Protein AF-A0A7C6MZ93-F1 (afdb_monomer_lite)

Secondary structure (DSSP, 8-state):
---HHHHHHHHHHHHHHHHHHHHHHHHHHHIIIIIHHHHHSS-GGG--HHHHHHHHHHHHHHHHHHHHHHHHHHHHHH---GGG--PPPPHHHHHHHHHHHHHHHHHHHHHTTS-HHHHHHHHHHHHHHHHHHHHHHHHHHHHHHHHHHHHHHHHHHH--TTS-HHHHHHIIIIIHHHTTS--

pLDDT: mean 86.77, std 12.45, range [27.06, 97.19]

Sequence (183 aa):
MVNNKGTATKGFAFITLSLLAFLGLGLEALLGFLIEPLIYNKSINEFSASEIIIHWILTCILWFITSVILIHVAKKKLGFDLLSQKEPVSRGRLFLSIGLLVISVVISIIDWNGLKVVKELQNNGWLKFIFQYIYYIFEVGLFVLLIVFAQEAGEIWFKKRNIPWGGILLSLTWGLAHNQCIS

Structure (mmCIF, N/CA/C/O backbone):
data_AF-A0A7C6MZ93-F1
#
_entry.id   AF-A0A7C6MZ93-F1
#
loop_
_atom_site.group_PDB
_atom_site.id
_atom_site.type_symbol
_atom_site.label_atom_id
_atom_site.label_alt_id
_atom_site.label_comp_id
_atom_site.label_asym_id
_atom_site.label_entity_id
_atom_site.label_seq_id
_atom_site.pdbx_PDB_ins_code
_atom_site.Cartn_x
_atom_site.Cartn_y
_atom_site.Cartn_z
_atom_site.occupancy
_atom_site.B_iso_or_equiv
_atom_site.auth_seq_id
_atom_site.auth_comp_id
_atom_site.auth_asym_id
_atom_site.auth_atom_id
_atom_site.pdbx_PDB_model_num
ATOM 1 N N . MET A 1 1 ? -19.091 1.560 34.688 1.00 40.34 1 MET A N 1
ATOM 2 C CA . MET A 1 1 ? -19.288 2.368 33.464 1.00 40.34 1 MET A CA 1
ATOM 3 C C . MET A 1 1 ? -18.021 2.257 32.629 1.00 40.34 1 MET A C 1
ATOM 5 O O . MET A 1 1 ? -16.973 2.687 33.089 1.00 40.34 1 MET A O 1
ATOM 9 N N . VAL A 1 2 ? -18.072 1.590 31.473 1.00 49.56 2 VAL A N 1
ATOM 10 C CA . VAL A 1 2 ? -16.907 1.488 30.574 1.00 49.56 2 VAL A CA 1
ATOM 11 C C . VAL A 1 2 ? -16.583 2.894 30.063 1.00 49.56 2 VAL A C 1
ATOM 13 O O . VAL A 1 2 ? -17.479 3.586 29.583 1.00 49.56 2 VAL A O 1
ATOM 16 N N . ASN A 1 3 ? -15.333 3.340 30.208 1.00 55.59 3 ASN A N 1
ATOM 17 C CA . ASN A 1 3 ? -14.880 4.665 29.780 1.00 55.59 3 ASN A CA 1
ATOM 18 C C . ASN A 1 3 ? -14.874 4.764 28.239 1.00 55.59 3 ASN A C 1
ATOM 20 O O . ASN A 1 3 ? -13.840 4.598 27.595 1.00 55.59 3 ASN A O 1
ATOM 24 N N . ASN A 1 4 ? -16.048 5.020 27.654 1.00 60.25 4 ASN A N 1
ATOM 25 C CA . ASN A 1 4 ? -16.269 5.090 26.205 1.00 60.25 4 ASN A CA 1
ATOM 26 C C . ASN A 1 4 ? -15.485 6.223 25.518 1.00 60.25 4 ASN A C 1
ATOM 28 O O . ASN A 1 4 ? -15.247 6.151 24.315 1.00 60.25 4 ASN A O 1
ATOM 32 N N . LYS A 1 5 ? -15.064 7.263 26.255 1.00 62.28 5 LYS A N 1
ATOM 33 C CA . LYS A 1 5 ? -14.265 8.360 25.684 1.00 62.28 5 LYS A CA 1
ATOM 34 C C . LYS A 1 5 ? -12.835 7.912 25.379 1.00 62.28 5 LYS A C 1
ATOM 36 O O . LYS A 1 5 ? -12.337 8.183 24.294 1.00 62.28 5 LYS A O 1
ATOM 41 N N . GLY A 1 6 ? -12.196 7.174 26.291 1.00 71.69 6 GLY A N 1
ATOM 42 C CA . GLY A 1 6 ? -10.828 6.678 26.090 1.00 71.69 6 GLY A CA 1
ATOM 43 C C . GLY A 1 6 ? -10.711 5.651 24.957 1.00 71.69 6 GLY A C 1
ATOM 44 O O . GLY A 1 6 ? -9.737 5.663 24.206 1.00 71.69 6 GLY A O 1
ATOM 45 N N . THR A 1 7 ? -11.721 4.791 24.789 1.00 73.38 7 THR A N 1
ATOM 46 C CA . THR A 1 7 ? -11.750 3.786 23.714 1.00 73.38 7 THR A CA 1
ATOM 47 C C . THR A 1 7 ? -11.976 4.418 22.344 1.00 73.38 7 THR A C 1
ATOM 49 O O . THR A 1 7 ? -11.267 4.075 21.401 1.00 73.38 7 THR A O 1
ATOM 52 N N . ALA A 1 8 ? -12.891 5.385 22.231 1.00 79.06 8 ALA A N 1
ATOM 53 C CA . ALA A 1 8 ? -13.128 6.099 20.977 1.00 79.06 8 ALA A CA 1
ATOM 54 C C . ALA A 1 8 ? -11.864 6.824 20.488 1.00 79.06 8 ALA A C 1
ATOM 56 O O . ALA A 1 8 ? -11.480 6.660 19.330 1.00 79.06 8 ALA A O 1
ATOM 57 N N . THR A 1 9 ? -11.165 7.536 21.3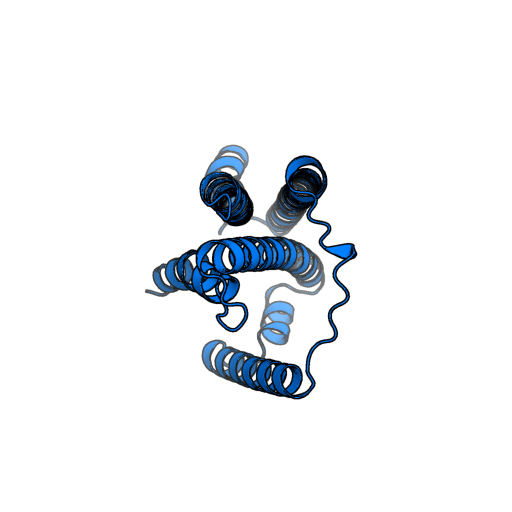81 1.00 86.50 9 THR A N 1
ATOM 58 C CA . THR A 1 9 ? -9.902 8.224 21.064 1.00 86.50 9 THR A CA 1
ATOM 59 C C . THR A 1 9 ? -8.817 7.255 20.594 1.00 86.50 9 THR A C 1
ATOM 61 O O . THR A 1 9 ? -8.084 7.563 19.655 1.00 86.50 9 THR A O 1
ATOM 64 N N . LYS A 1 10 ? -8.728 6.058 21.190 1.00 89.19 10 LYS A N 1
ATOM 65 C CA . LYS A 1 10 ? -7.770 5.032 20.753 1.00 89.19 10 LYS A CA 1
ATOM 66 C C . LYS A 1 10 ? -8.095 4.504 19.351 1.00 89.19 10 LYS A C 1
ATOM 68 O O . LYS A 1 10 ? -7.185 4.377 18.539 1.00 89.19 10 LYS A O 1
ATOM 73 N N . GLY A 1 11 ? -9.371 4.258 19.046 1.00 90.94 11 GLY A N 1
ATOM 74 C CA . GLY A 1 11 ? -9.802 3.872 17.696 1.00 90.94 11 GLY A CA 1
ATOM 75 C C . GLY A 1 11 ? -9.477 4.947 16.651 1.00 90.94 11 GLY A C 1
ATOM 76 O O . GLY A 1 11 ? -8.934 4.632 15.594 1.00 90.94 11 GLY A O 1
ATOM 77 N N . PHE A 1 12 ? -9.683 6.229 16.984 1.00 93.94 12 PHE A N 1
ATOM 78 C CA . PHE A 1 12 ? -9.281 7.347 16.120 1.00 93.94 12 PHE A CA 1
ATOM 79 C C . PHE A 1 12 ? -7.766 7.427 15.894 1.00 93.94 12 PHE A C 1
ATOM 81 O O . PHE A 1 12 ? -7.317 7.781 14.804 1.00 93.94 12 PHE A O 1
ATOM 88 N N . ALA A 1 13 ? -6.954 7.074 16.888 1.00 94.69 13 ALA A N 1
ATOM 89 C CA . ALA A 1 13 ? -5.511 7.024 16.694 1.00 94.69 13 ALA A CA 1
ATOM 90 C C . ALA A 1 13 ? -5.112 5.925 15.693 1.00 94.69 13 ALA A C 1
ATOM 92 O O . ALA A 1 13 ? -4.281 6.167 14.821 1.00 94.69 13 ALA A O 1
ATOM 93 N N . PHE A 1 14 ? -5.738 4.747 15.764 1.00 95.56 14 PHE A N 1
ATOM 94 C CA . PHE A 1 14 ? -5.469 3.658 14.824 1.00 95.56 14 PHE A CA 1
ATOM 95 C C . PHE A 1 14 ? -5.945 3.954 13.403 1.00 95.56 14 PHE A C 1
ATOM 97 O O . PHE A 1 14 ? -5.176 3.749 12.466 1.00 95.56 14 PHE A O 1
ATOM 104 N N . ILE A 1 15 ? -7.152 4.501 13.214 1.00 95.94 15 ILE A N 1
ATOM 105 C CA . ILE A 1 15 ? -7.588 4.879 11.861 1.00 95.94 15 ILE A CA 1
ATOM 106 C C . ILE A 1 15 ? -6.664 5.950 11.272 1.00 95.94 15 ILE A C 1
ATOM 108 O O . ILE A 1 15 ? -6.337 5.892 10.094 1.00 95.94 15 ILE A O 1
ATOM 112 N N . THR A 1 16 ? -6.169 6.879 12.099 1.00 95.94 16 THR A N 1
ATOM 113 C CA . THR A 1 16 ? -5.212 7.900 11.659 1.00 95.94 16 THR A CA 1
ATOM 114 C C . THR A 1 16 ? -3.910 7.256 11.191 1.00 95.94 16 THR A C 1
ATOM 116 O O . THR A 1 16 ? -3.410 7.613 10.132 1.00 95.94 16 THR A O 1
ATOM 119 N N . LEU A 1 17 ? -3.377 6.270 11.921 1.00 96.44 17 LEU A N 1
ATOM 120 C CA . LEU A 1 17 ? -2.194 5.522 11.480 1.00 96.44 17 LEU A CA 1
ATOM 121 C C . LEU A 1 17 ? -2.442 4.746 10.181 1.00 96.44 17 LEU A C 1
ATOM 123 O O . LEU A 1 17 ? -1.556 4.699 9.333 1.00 96.44 17 LEU A O 1
ATOM 127 N N . SER A 1 18 ? -3.636 4.178 10.000 1.00 96.50 18 SER A N 1
ATOM 128 C CA . SER A 1 18 ? -4.018 3.504 8.753 1.00 96.50 18 SER A CA 1
ATOM 129 C C . SER A 1 18 ? -4.064 4.475 7.567 1.00 96.50 18 SER A C 1
ATOM 131 O O . SER A 1 18 ? -3.477 4.211 6.519 1.00 96.50 18 SER A O 1
ATOM 133 N N . LEU A 1 19 ? -4.682 5.645 7.749 1.00 96.25 19 LEU A N 1
ATOM 134 C CA . LEU A 1 19 ? -4.727 6.692 6.728 1.00 96.25 19 LEU A CA 1
ATOM 135 C C . LEU A 1 19 ? -3.341 7.287 6.450 1.00 96.25 19 LEU A C 1
ATOM 137 O O . LEU A 1 19 ? -3.047 7.616 5.308 1.00 96.25 19 LEU A O 1
ATOM 141 N N . LEU A 1 20 ? -2.463 7.377 7.451 1.00 96.62 20 LEU A N 1
ATOM 142 C CA . LEU A 1 20 ? -1.067 7.765 7.244 1.00 96.62 20 LEU A CA 1
ATOM 143 C C . LEU A 1 20 ? -0.279 6.704 6.465 1.00 96.62 20 LEU A C 1
ATOM 145 O O . LEU A 1 20 ? 0.570 7.074 5.663 1.00 96.62 20 LEU A O 1
ATOM 149 N N . ALA A 1 21 ? -0.564 5.409 6.646 1.00 96.25 21 ALA A N 1
ATOM 150 C CA . ALA A 1 21 ? 0.015 4.355 5.808 1.00 96.25 21 ALA A CA 1
ATOM 151 C C . ALA A 1 21 ? -0.436 4.500 4.345 1.00 96.25 21 ALA A C 1
ATOM 153 O O . ALA A 1 21 ? 0.387 4.415 3.437 1.00 96.25 21 ALA A O 1
ATOM 154 N N . PHE A 1 22 ? -1.719 4.803 4.123 1.00 95.12 22 PHE A N 1
ATOM 155 C CA . PHE A 1 22 ? -2.252 5.103 2.792 1.00 95.12 22 PHE A CA 1
ATOM 156 C C . PHE A 1 22 ? -1.626 6.362 2.172 1.00 95.12 22 PHE A C 1
ATOM 158 O O . PHE A 1 22 ? -1.213 6.343 1.018 1.00 95.12 22 PHE A O 1
ATOM 165 N N . LEU A 1 23 ? -1.487 7.446 2.940 1.00 94.25 23 LEU A N 1
ATOM 166 C CA . LEU A 1 23 ? -0.770 8.642 2.487 1.00 94.25 23 LEU A CA 1
ATOM 167 C C . LEU A 1 23 ? 0.705 8.342 2.189 1.00 94.25 23 LEU A C 1
ATOM 169 O O . LEU A 1 23 ? 1.258 8.910 1.255 1.00 94.25 23 LEU A O 1
ATOM 173 N N . GLY A 1 24 ? 1.315 7.421 2.939 1.00 94.38 24 GLY A N 1
ATOM 174 C CA . GLY A 1 24 ? 2.643 6.878 2.671 1.00 94.38 24 GLY A CA 1
ATOM 175 C C . GLY A 1 24 ? 2.757 6.242 1.288 1.00 94.38 24 GLY A C 1
ATOM 176 O O . GLY A 1 24 ? 3.714 6.533 0.577 1.00 94.38 24 GLY A O 1
ATOM 177 N N . LEU A 1 25 ? 1.764 5.444 0.877 1.00 91.62 25 LEU A N 1
ATOM 178 C CA . LEU A 1 25 ? 1.676 4.924 -0.496 1.00 91.62 25 LEU A CA 1
ATOM 179 C C . LEU A 1 25 ? 1.594 6.082 -1.502 1.00 91.62 25 LEU A C 1
ATOM 181 O O . LEU A 1 25 ? 2.357 6.128 -2.461 1.00 91.62 25 LEU A O 1
ATOM 185 N N . GLY A 1 26 ? 0.759 7.086 -1.219 1.00 90.56 26 GLY A N 1
ATOM 186 C CA . GLY A 1 26 ? 0.614 8.288 -2.048 1.00 90.56 26 GLY A CA 1
ATOM 187 C C . GLY A 1 26 ? 1.876 9.153 -2.198 1.00 90.56 26 GLY A C 1
ATOM 188 O O . GLY A 1 26 ? 1.933 9.969 -3.119 1.00 90.56 26 GLY A O 1
ATOM 189 N N . LEU A 1 27 ? 2.904 8.982 -1.354 1.00 92.56 27 LEU A N 1
ATOM 190 C CA . LEU A 1 27 ? 4.184 9.689 -1.515 1.00 92.56 27 LEU A CA 1
ATOM 191 C C . LEU A 1 27 ? 4.891 9.320 -2.818 1.00 92.56 27 LEU A C 1
ATOM 193 O O . LEU A 1 27 ? 5.584 10.165 -3.377 1.00 92.56 27 LEU A O 1
ATOM 197 N N . GLU A 1 28 ? 4.696 8.101 -3.320 1.00 92.75 28 GLU A N 1
ATOM 198 C CA . GLU A 1 28 ? 5.218 7.710 -4.627 1.00 92.75 28 GLU A CA 1
ATOM 199 C C . GLU A 1 28 ? 4.579 8.532 -5.742 1.00 92.75 28 GLU A C 1
ATOM 201 O O . GLU A 1 28 ? 5.289 9.044 -6.599 1.00 92.75 28 GLU A O 1
ATOM 206 N N . ALA A 1 29 ? 3.254 8.704 -5.722 1.00 89.06 29 ALA A N 1
ATOM 207 C CA . ALA A 1 29 ? 2.570 9.509 -6.726 1.00 89.06 29 ALA A CA 1
ATOM 208 C C . ALA A 1 29 ? 3.087 10.957 -6.708 1.00 89.06 29 ALA A C 1
ATOM 210 O O . ALA A 1 29 ? 3.307 11.558 -7.757 1.00 89.06 29 ALA A O 1
ATOM 211 N N . LEU A 1 30 ? 3.356 11.508 -5.521 1.00 90.56 30 LEU A N 1
ATOM 212 C CA . LEU A 1 30 ? 3.978 12.825 -5.390 1.00 90.56 30 LEU A CA 1
ATOM 213 C C . LEU A 1 30 ? 5.411 12.825 -5.951 1.00 90.56 30 LEU A C 1
ATOM 215 O O . LEU A 1 30 ? 5.791 13.749 -6.671 1.00 90.56 30 LEU A O 1
ATOM 219 N N . LEU A 1 31 ? 6.201 11.791 -5.665 1.00 91.31 31 LEU A N 1
ATOM 220 C CA . LEU A 1 31 ? 7.560 11.659 -6.184 1.00 91.31 31 LEU A CA 1
ATOM 221 C C . LEU A 1 31 ? 7.566 11.560 -7.721 1.00 91.31 31 LEU A C 1
ATOM 223 O O . LEU A 1 31 ? 8.202 12.383 -8.374 1.00 91.31 31 LEU A O 1
ATOM 227 N N . GLY A 1 32 ? 6.810 10.619 -8.284 1.00 88.25 32 GLY A N 1
ATOM 228 C CA . GLY A 1 32 ? 6.818 10.266 -9.704 1.00 88.25 32 GLY A CA 1
ATOM 229 C C . GLY A 1 32 ? 6.039 11.209 -10.624 1.00 88.25 32 GLY A C 1
ATOM 230 O O . GLY A 1 32 ? 6.393 11.332 -11.794 1.00 88.25 32 GLY A O 1
ATOM 231 N N . PHE A 1 33 ? 5.009 11.910 -10.131 1.00 88.38 33 PHE A N 1
ATOM 232 C CA . PHE A 1 33 ? 4.223 12.847 -10.952 1.00 88.38 33 PHE A CA 1
ATOM 233 C C . PHE A 1 33 ? 4.537 14.322 -10.707 1.00 88.38 33 PHE A C 1
ATOM 235 O O . PHE A 1 33 ? 4.191 15.149 -11.549 1.00 88.38 33 PHE A O 1
ATOM 242 N N . LEU A 1 34 ? 5.185 14.673 -9.591 1.00 89.31 34 LEU A N 1
ATOM 243 C CA . LEU A 1 34 ? 5.516 16.064 -9.280 1.00 89.31 34 LEU A CA 1
ATOM 244 C C . LEU A 1 34 ? 7.023 16.283 -9.158 1.00 89.31 34 LEU A C 1
ATOM 246 O O . LEU A 1 34 ? 7.575 17.080 -9.906 1.00 89.31 34 LEU A O 1
ATOM 250 N N . ILE A 1 35 ? 7.703 15.597 -8.239 1.00 91.94 35 ILE A N 1
ATOM 251 C CA . ILE A 1 35 ? 9.105 15.917 -7.922 1.00 91.94 35 ILE A CA 1
ATOM 252 C C . ILE A 1 35 ? 10.049 15.522 -9.062 1.00 91.94 35 ILE A C 1
ATOM 254 O O . ILE A 1 35 ? 10.799 16.359 -9.558 1.00 91.94 35 ILE A O 1
ATOM 258 N N . GLU A 1 36 ? 10.035 14.263 -9.486 1.00 90.12 36 GLU A N 1
ATOM 259 C CA . GLU A 1 36 ? 10.972 13.760 -10.492 1.00 90.12 36 GLU A CA 1
ATOM 260 C C . GLU A 1 36 ? 10.737 14.359 -11.880 1.00 90.12 36 GLU A C 1
ATOM 262 O O . GLU A 1 36 ? 11.728 14.720 -12.516 1.00 90.12 36 GLU A O 1
ATOM 267 N N . PRO A 1 37 ? 9.490 14.583 -12.344 1.00 89.81 37 PRO A N 1
ATOM 268 C CA . PRO A 1 37 ? 9.273 15.302 -13.593 1.00 89.81 37 PRO A CA 1
ATOM 269 C C . PRO A 1 37 ? 9.813 16.732 -13.578 1.00 89.81 37 PRO A C 1
ATOM 271 O O . PRO A 1 37 ? 10.311 17.193 -14.600 1.00 89.81 37 PRO A O 1
ATOM 274 N N . LEU A 1 38 ? 9.787 17.424 -12.432 1.00 91.00 38 LEU A N 1
ATOM 275 C CA . LEU A 1 38 ? 10.394 18.755 -12.297 1.00 91.00 38 LEU A CA 1
ATOM 276 C C . LEU A 1 38 ? 11.930 18.712 -12.339 1.00 91.00 38 LEU A C 1
ATOM 278 O O . LEU A 1 38 ? 12.550 19.665 -12.803 1.00 91.00 38 LEU A O 1
ATOM 282 N N . ILE A 1 39 ? 12.549 17.625 -11.867 1.00 91.56 39 ILE A N 1
ATOM 283 C CA . ILE A 1 39 ? 14.012 17.459 -11.846 1.00 91.56 39 ILE A CA 1
ATOM 284 C C . ILE A 1 39 ? 14.536 16.989 -13.207 1.00 91.56 39 ILE A C 1
ATOM 286 O O . ILE A 1 39 ? 15.513 17.534 -13.719 1.00 91.56 39 ILE A O 1
ATOM 290 N N . TYR A 1 40 ? 13.903 15.972 -13.792 1.00 88.69 40 TYR A N 1
ATOM 291 C CA . TYR A 1 40 ? 14.329 15.352 -15.048 1.00 88.69 40 TYR A CA 1
ATOM 292 C C . TYR A 1 40 ? 13.749 16.041 -16.286 1.00 88.69 40 TYR A C 1
ATOM 294 O O . TYR A 1 40 ? 14.200 15.769 -17.399 1.00 88.69 40 TYR A O 1
ATOM 302 N N . ASN A 1 41 ? 12.780 16.944 -16.096 1.00 90.25 41 ASN A N 1
ATOM 303 C CA . ASN A 1 41 ? 12.056 17.660 -17.148 1.00 90.25 41 ASN A CA 1
ATOM 304 C C . ASN A 1 41 ? 11.435 16.718 -18.197 1.00 90.25 41 ASN A C 1
ATOM 306 O O . ASN A 1 41 ? 11.420 17.011 -19.393 1.00 90.25 41 ASN A O 1
ATOM 310 N N . LYS A 1 42 ? 10.977 15.552 -17.733 1.00 89.25 42 LYS A N 1
ATOM 311 C CA . LYS A 1 42 ? 10.388 14.464 -18.521 1.00 89.25 42 LYS A CA 1
ATOM 312 C C . LYS A 1 42 ? 9.266 13.820 -17.729 1.00 89.25 42 LYS A C 1
ATOM 314 O O . LYS A 1 42 ? 9.299 13.814 -16.499 1.00 89.25 42 LYS A O 1
ATOM 319 N N . SER A 1 43 ? 8.294 13.246 -18.421 1.00 88.50 43 SER A N 1
ATOM 320 C CA . SER A 1 43 ? 7.254 12.458 -17.760 1.00 88.50 43 SER A CA 1
ATOM 321 C C . SER A 1 43 ? 7.791 11.095 -17.306 1.00 88.50 43 SER A C 1
ATOM 323 O O . SER A 1 43 ? 8.739 10.576 -17.893 1.00 88.50 43 SER A O 1
ATOM 325 N N . ILE A 1 44 ? 7.155 10.474 -16.304 1.00 82.44 44 ILE A N 1
ATOM 326 C CA . ILE A 1 44 ? 7.535 9.131 -15.818 1.00 82.44 44 ILE A CA 1
ATOM 327 C C . ILE A 1 44 ? 7.513 8.065 -16.929 1.00 82.44 44 ILE A C 1
ATOM 329 O O . ILE A 1 44 ? 8.289 7.113 -16.909 1.00 82.44 44 ILE A O 1
ATOM 333 N N . ASN A 1 45 ? 6.671 8.267 -17.947 1.00 85.38 45 ASN A N 1
ATOM 334 C CA . ASN A 1 45 ? 6.562 7.389 -19.113 1.00 85.38 45 ASN A CA 1
ATOM 335 C C . ASN A 1 45 ? 7.798 7.448 -20.028 1.00 85.38 45 ASN A C 1
ATOM 337 O O . ASN A 1 45 ? 8.018 6.543 -20.829 1.00 85.38 45 ASN A O 1
ATOM 341 N N . GLU A 1 46 ? 8.600 8.506 -19.917 1.00 89.25 46 GLU A N 1
ATOM 342 C CA . GLU A 1 46 ? 9.793 8.754 -20.730 1.00 89.25 46 GLU A CA 1
ATOM 343 C C . GLU A 1 46 ? 11.090 8.471 -19.960 1.00 89.25 46 GLU A C 1
ATOM 345 O O . GLU A 1 46 ? 12.185 8.763 -20.451 1.00 89.25 46 GLU A O 1
ATOM 350 N N . PHE A 1 47 ? 10.989 7.912 -18.751 1.00 89.38 47 PHE A N 1
ATOM 351 C CA . PHE A 1 47 ? 12.156 7.595 -17.943 1.00 89.38 47 PHE A CA 1
ATOM 352 C C . PHE A 1 47 ? 12.974 6.467 -18.578 1.00 89.38 47 PHE A C 1
ATOM 354 O O . PHE A 1 47 ? 12.479 5.407 -18.974 1.00 89.38 47 PHE A O 1
ATOM 361 N N . SER A 1 48 ? 14.281 6.685 -18.629 1.00 91.38 48 SER A N 1
ATOM 362 C CA . SER A 1 48 ? 15.269 5.664 -18.940 1.00 91.38 48 SER A CA 1
ATOM 363 C C . SER A 1 48 ? 15.273 4.555 -17.885 1.00 91.38 48 SER A C 1
ATOM 365 O O . SER A 1 48 ? 14.759 4.692 -16.774 1.00 91.38 48 SER A O 1
ATOM 367 N N . ALA A 1 49 ? 15.916 3.431 -18.207 1.00 89.19 49 ALA A N 1
ATOM 368 C CA . ALA A 1 49 ? 16.021 2.310 -17.278 1.00 89.19 49 ALA A CA 1
ATOM 369 C C . ALA A 1 49 ? 16.668 2.696 -15.934 1.00 89.19 49 ALA A C 1
ATOM 371 O O . ALA A 1 49 ? 16.233 2.205 -14.897 1.00 89.19 49 ALA A O 1
ATOM 372 N N . SER A 1 50 ? 17.675 3.573 -15.945 1.00 90.31 50 SER A N 1
ATOM 373 C CA . SER A 1 50 ? 18.327 4.061 -14.728 1.00 90.31 50 SER A CA 1
ATOM 374 C C . SER A 1 50 ? 17.430 4.985 -13.910 1.00 90.31 50 SER A C 1
ATOM 376 O O . SER A 1 50 ? 17.399 4.848 -12.694 1.00 90.31 50 SER A O 1
ATOM 378 N N . GLU A 1 51 ? 16.683 5.884 -14.558 1.00 92.44 51 GLU A N 1
ATOM 379 C CA . GLU A 1 51 ? 15.754 6.799 -13.877 1.00 92.44 51 GLU A CA 1
ATOM 380 C C . GLU A 1 51 ? 14.621 6.012 -13.194 1.00 92.44 51 GLU A C 1
ATOM 382 O O . GLU A 1 51 ? 14.341 6.254 -12.026 1.00 92.44 51 GLU A O 1
ATOM 387 N N . ILE A 1 52 ? 14.068 4.982 -13.851 1.00 91.00 52 ILE A N 1
ATOM 388 C CA . ILE A 1 52 ? 13.074 4.072 -13.244 1.00 91.00 52 ILE A CA 1
ATOM 389 C C . ILE A 1 52 ? 13.647 3.334 -12.026 1.00 91.00 52 ILE A C 1
ATOM 391 O O . ILE A 1 52 ? 12.987 3.215 -10.997 1.00 91.00 52 ILE A O 1
ATOM 395 N N . ILE A 1 53 ? 14.880 2.827 -12.123 1.00 93.12 53 ILE A N 1
ATOM 396 C CA . ILE A 1 53 ? 15.516 2.123 -1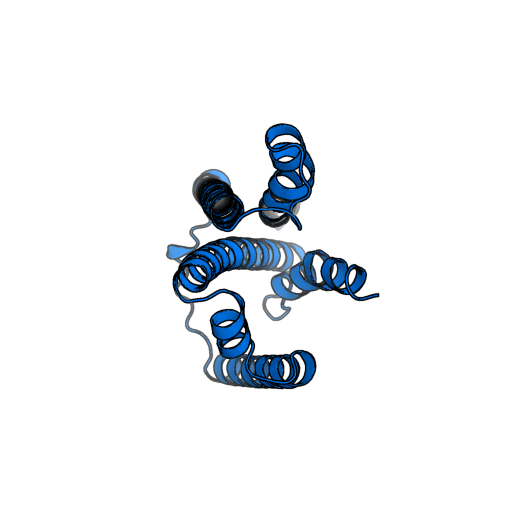1.001 1.00 93.12 53 ILE A CA 1
ATOM 397 C C . ILE A 1 53 ? 15.751 3.083 -9.829 1.00 93.12 53 ILE A C 1
ATOM 399 O O . ILE A 1 53 ? 15.490 2.715 -8.685 1.00 93.12 53 ILE A O 1
ATOM 403 N N . ILE A 1 54 ? 16.210 4.309 -10.096 1.00 93.56 54 ILE A N 1
ATOM 404 C CA . ILE A 1 54 ? 16.391 5.342 -9.068 1.00 93.56 54 ILE A CA 1
ATOM 405 C C . ILE A 1 54 ? 15.051 5.668 -8.404 1.00 93.56 54 ILE A C 1
ATOM 407 O O . ILE A 1 54 ? 14.989 5.652 -7.176 1.00 93.56 54 ILE A O 1
ATOM 411 N N . HIS A 1 55 ? 13.991 5.869 -9.191 1.00 93.94 55 HIS A N 1
ATOM 412 C CA . HIS A 1 55 ? 12.638 6.087 -8.685 1.00 93.94 55 HIS A CA 1
ATOM 413 C C . HIS A 1 55 ? 12.215 4.972 -7.721 1.00 93.94 55 HIS A C 1
ATOM 415 O O . HIS A 1 55 ? 11.875 5.235 -6.569 1.00 93.94 55 HIS A O 1
ATOM 421 N N . TRP A 1 56 ? 12.326 3.705 -8.137 1.00 94.44 56 TRP A N 1
ATOM 422 C CA . TRP A 1 56 ? 11.963 2.573 -7.283 1.00 94.44 56 TRP A CA 1
ATOM 423 C C . TRP A 1 56 ? 12.779 2.518 -5.991 1.00 94.44 56 TRP A C 1
ATOM 425 O O . TRP A 1 56 ? 12.213 2.258 -4.930 1.00 94.44 56 TRP A O 1
ATOM 435 N N . ILE A 1 57 ? 14.085 2.797 -6.042 1.00 95.31 57 ILE A N 1
ATOM 436 C CA . ILE A 1 57 ? 14.943 2.849 -4.849 1.00 95.31 57 ILE A CA 1
ATOM 437 C C . ILE A 1 57 ? 14.484 3.964 -3.900 1.00 95.31 57 ILE A C 1
ATOM 439 O O . ILE A 1 57 ? 14.352 3.724 -2.697 1.00 95.31 57 ILE A O 1
ATOM 443 N N . LEU A 1 58 ? 14.221 5.167 -4.416 1.00 94.94 58 LEU A N 1
ATOM 444 C CA . LEU A 1 58 ? 13.754 6.300 -3.615 1.00 94.94 58 LEU A CA 1
ATOM 445 C C . LEU A 1 58 ? 12.396 6.003 -2.973 1.00 94.94 58 LEU A C 1
ATOM 447 O O . LEU A 1 58 ? 12.229 6.215 -1.769 1.00 94.94 58 LEU A O 1
ATOM 451 N N . THR A 1 59 ? 11.463 5.434 -3.734 1.00 95.00 59 THR A N 1
ATOM 452 C CA . THR A 1 59 ? 10.156 5.013 -3.226 1.00 95.00 59 THR A CA 1
ATOM 453 C C . THR A 1 59 ? 10.292 3.954 -2.130 1.00 95.00 59 THR A C 1
ATOM 455 O O . THR A 1 59 ? 9.694 4.102 -1.063 1.00 95.00 59 THR A O 1
ATOM 458 N N . CYS A 1 60 ? 11.155 2.945 -2.308 1.00 96.38 60 CYS A N 1
ATOM 459 C CA . CYS A 1 60 ? 11.438 1.950 -1.266 1.00 96.38 60 CYS A CA 1
ATOM 460 C C . CYS A 1 60 ? 11.926 2.604 0.033 1.00 96.38 60 CYS A C 1
ATOM 462 O O . CYS A 1 60 ? 11.468 2.245 1.118 1.00 96.38 60 CYS A O 1
ATOM 464 N N . ILE A 1 61 ? 12.837 3.578 -0.061 1.00 96.38 61 ILE A N 1
ATOM 465 C CA . ILE A 1 61 ? 13.361 4.306 1.102 1.00 96.38 61 ILE A CA 1
ATOM 466 C C . ILE A 1 61 ? 12.234 5.073 1.807 1.00 96.38 61 ILE A C 1
ATOM 468 O O . ILE A 1 61 ? 12.099 4.973 3.029 1.00 96.38 61 ILE A O 1
ATOM 472 N N . LEU A 1 62 ? 11.396 5.797 1.060 1.00 96.31 62 LEU A N 1
ATOM 473 C CA . LEU A 1 62 ? 10.265 6.550 1.615 1.00 96.31 62 LEU A CA 1
ATOM 474 C C . LEU A 1 62 ? 9.259 5.638 2.322 1.00 96.31 62 LEU A C 1
ATOM 476 O O . LEU A 1 62 ? 8.829 5.925 3.445 1.00 96.31 62 LEU A O 1
ATOM 480 N N . TRP A 1 63 ? 8.906 4.516 1.701 1.00 97.19 63 TRP A N 1
ATOM 481 C CA . TRP A 1 63 ? 7.972 3.550 2.268 1.00 97.19 63 TRP A CA 1
ATOM 482 C C . TRP A 1 63 ? 8.542 2.818 3.474 1.00 97.19 63 TRP A C 1
ATOM 484 O O . TRP A 1 63 ? 7.826 2.610 4.457 1.00 97.19 63 TRP A O 1
ATOM 494 N N . PHE A 1 64 ? 9.834 2.493 3.458 1.00 96.62 64 PHE A N 1
ATOM 495 C CA . PHE A 1 64 ? 10.516 1.914 4.608 1.00 96.62 64 PHE A CA 1
ATOM 496 C C . PHE A 1 64 ? 10.516 2.869 5.803 1.00 96.62 64 PHE A C 1
ATOM 498 O O . PHE A 1 64 ? 10.094 2.485 6.895 1.00 96.62 64 PHE A O 1
ATOM 505 N N . ILE A 1 65 ? 10.927 4.126 5.598 1.00 96.75 65 ILE A N 1
ATOM 506 C CA . ILE A 1 65 ? 10.937 5.155 6.647 1.00 96.75 65 ILE A CA 1
ATOM 507 C C . ILE A 1 65 ? 9.529 5.338 7.213 1.00 96.75 65 ILE A C 1
ATOM 509 O O . ILE A 1 65 ? 9.344 5.312 8.431 1.00 96.75 65 ILE A O 1
ATOM 513 N N . THR A 1 66 ? 8.529 5.459 6.338 1.00 96.56 66 THR A N 1
ATOM 514 C CA . THR A 1 66 ? 7.126 5.598 6.740 1.00 96.56 66 THR A CA 1
ATOM 515 C C . THR A 1 66 ? 6.672 4.406 7.579 1.00 96.56 66 THR A C 1
ATOM 517 O O . THR A 1 66 ? 6.143 4.586 8.676 1.00 96.56 66 THR A O 1
ATOM 520 N N . SER A 1 67 ? 6.954 3.184 7.125 1.00 95.81 67 SER A N 1
ATOM 521 C CA . SER A 1 67 ? 6.606 1.953 7.839 1.00 95.81 67 SER A CA 1
ATOM 522 C C . SER A 1 67 ? 7.235 1.908 9.233 1.00 95.81 67 SER A C 1
ATOM 524 O O . SER A 1 67 ? 6.542 1.663 10.222 1.00 95.81 67 SER A O 1
ATOM 526 N N . VAL A 1 68 ? 8.532 2.214 9.343 1.00 95.81 68 VAL A N 1
ATOM 527 C CA . VAL A 1 68 ? 9.258 2.241 10.623 1.00 95.81 68 VAL A CA 1
ATOM 528 C C . VAL A 1 68 ? 8.678 3.291 11.571 1.00 95.81 68 VAL A C 1
ATOM 530 O O . VAL A 1 68 ? 8.453 2.990 12.746 1.00 95.81 68 VAL A O 1
ATOM 533 N N . ILE A 1 69 ? 8.388 4.502 11.081 1.00 96.31 69 ILE A N 1
ATOM 534 C CA . ILE A 1 69 ? 7.781 5.571 11.886 1.00 96.31 69 ILE A CA 1
ATOM 535 C C . ILE A 1 69 ? 6.418 5.128 12.418 1.00 96.31 69 ILE A C 1
ATOM 537 O O . ILE A 1 69 ? 6.161 5.260 13.616 1.00 96.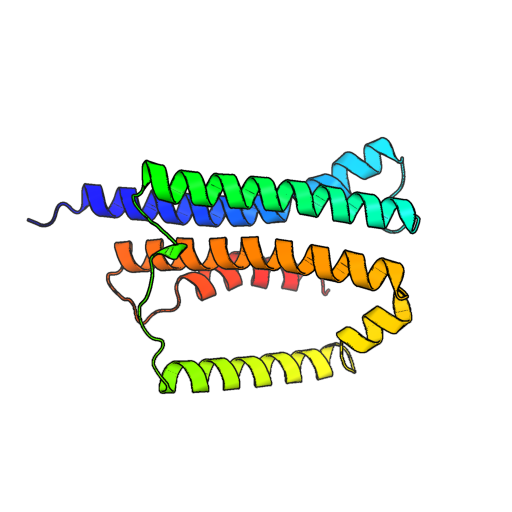31 69 ILE A O 1
ATOM 541 N N . LEU A 1 70 ? 5.554 4.571 11.568 1.00 96.12 70 LEU A N 1
ATOM 542 C CA . LEU A 1 70 ? 4.213 4.148 11.971 1.00 96.12 70 LEU A CA 1
ATOM 543 C C . LEU A 1 70 ? 4.253 3.020 13.005 1.00 96.12 70 LEU A C 1
ATOM 545 O O . LEU A 1 70 ? 3.558 3.103 14.020 1.00 96.12 70 LEU A O 1
ATOM 549 N N . ILE A 1 71 ? 5.108 2.014 12.807 1.00 94.81 71 ILE A N 1
ATOM 550 C CA . ILE A 1 71 ? 5.310 0.923 13.772 1.00 94.81 71 ILE A CA 1
ATOM 551 C C . ILE A 1 71 ? 5.825 1.479 15.105 1.00 94.81 71 ILE A C 1
ATOM 553 O O . ILE A 1 71 ? 5.314 1.127 16.171 1.00 94.81 71 ILE A O 1
ATOM 557 N N . HIS A 1 72 ? 6.804 2.387 15.067 1.00 94.00 72 HIS A N 1
ATOM 558 C CA . HIS A 1 72 ? 7.357 2.998 16.273 1.00 94.00 72 HIS A CA 1
ATOM 559 C C . HIS A 1 72 ? 6.307 3.821 17.031 1.00 94.00 72 HIS A C 1
ATOM 561 O O . HIS A 1 72 ? 6.201 3.723 18.256 1.00 94.00 72 HIS A O 1
ATOM 567 N N . VAL A 1 73 ? 5.502 4.613 16.318 1.00 94.00 73 VAL A N 1
ATOM 568 C CA . VAL A 1 73 ? 4.419 5.411 16.905 1.00 94.00 73 VAL A CA 1
ATOM 569 C C . VAL A 1 73 ? 3.341 4.510 17.504 1.00 94.00 73 VAL A C 1
ATOM 571 O O . VAL A 1 73 ? 2.929 4.755 18.640 1.00 94.00 73 VAL A O 1
ATOM 574 N N . ALA A 1 74 ? 2.924 3.453 16.803 1.00 92.94 74 ALA A N 1
ATOM 575 C CA . ALA A 1 74 ? 1.951 2.485 17.308 1.00 92.94 74 ALA A CA 1
ATOM 576 C C . ALA A 1 74 ? 2.436 1.829 18.610 1.00 92.94 74 ALA A C 1
ATOM 578 O O . ALA A 1 74 ? 1.710 1.802 19.609 1.00 92.94 74 ALA A O 1
ATOM 579 N N . LYS A 1 75 ? 3.703 1.406 18.649 1.00 92.62 75 LYS A N 1
ATOM 580 C CA . LYS A 1 75 ? 4.308 0.803 19.840 1.00 92.62 75 LYS A CA 1
ATOM 581 C C . LYS A 1 75 ? 4.407 1.793 20.999 1.00 92.62 75 LYS A C 1
ATOM 583 O O . LYS A 1 75 ? 3.939 1.501 22.096 1.00 92.62 75 LYS A O 1
ATOM 588 N N . LYS A 1 76 ? 4.985 2.975 20.766 1.00 90.12 76 LYS A N 1
ATOM 589 C CA . LYS A 1 76 ? 5.286 3.954 21.823 1.00 90.12 76 LYS A CA 1
ATOM 590 C C . LYS A 1 76 ? 4.044 4.669 22.353 1.00 90.12 76 LYS A C 1
ATOM 592 O O . LYS A 1 76 ? 3.954 4.904 23.552 1.00 90.12 76 LYS A O 1
ATOM 597 N N . LYS A 1 77 ? 3.109 5.052 21.475 1.00 88.00 77 LYS A N 1
ATOM 598 C CA . LYS A 1 77 ? 1.937 5.861 21.854 1.00 88.00 77 LYS A CA 1
ATOM 599 C C . LYS A 1 77 ? 0.689 5.032 22.140 1.00 88.00 77 LYS A C 1
ATOM 601 O O . LYS A 1 77 ? -0.123 5.457 22.954 1.00 88.00 77 LYS A O 1
ATOM 606 N N . LEU A 1 78 ? 0.515 3.882 21.483 1.00 86.94 78 LEU A N 1
ATOM 607 C CA . LEU A 1 78 ? -0.703 3.065 21.611 1.00 86.94 78 LEU A CA 1
ATOM 608 C C 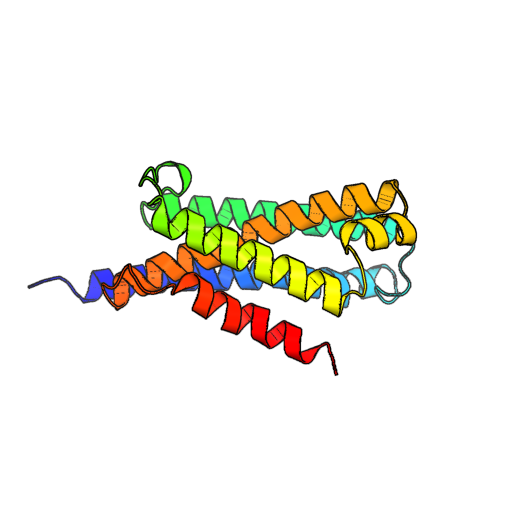. LEU A 1 78 ? -0.481 1.752 22.372 1.00 86.94 78 LEU A C 1
ATOM 610 O O . LEU A 1 78 ? -1.459 1.047 22.650 1.00 86.94 78 LEU A O 1
ATOM 614 N N . GLY A 1 79 ? 0.774 1.441 22.725 1.00 85.25 79 GLY A N 1
ATOM 615 C CA . GLY A 1 79 ? 1.158 0.181 23.365 1.00 85.25 79 GLY A CA 1
ATOM 616 C C . GLY A 1 79 ? 0.897 -1.030 22.472 1.00 85.25 79 GLY A C 1
ATOM 617 O O . GLY A 1 79 ? 0.704 -2.131 22.979 1.00 85.25 79 GLY A O 1
ATOM 618 N N . PHE A 1 80 ? 0.808 -0.817 21.157 1.00 86.06 80 PHE A N 1
ATOM 619 C CA . PHE A 1 80 ? 0.449 -1.846 20.194 1.00 86.06 80 PHE A CA 1
ATOM 620 C C . PHE A 1 80 ? 1.705 -2.392 19.533 1.00 86.06 80 PHE A C 1
ATOM 622 O O . PHE A 1 80 ? 2.354 -1.703 18.745 1.00 86.06 80 PHE A O 1
ATOM 629 N N . ASP A 1 81 ? 2.057 -3.623 19.885 1.00 85.50 81 ASP A N 1
ATOM 630 C CA . ASP A 1 81 ? 3.208 -4.308 19.317 1.00 85.50 81 ASP A CA 1
ATOM 631 C C . ASP A 1 81 ? 2.756 -5.327 18.269 1.00 85.50 81 ASP A C 1
ATOM 633 O O . ASP A 1 81 ? 2.222 -6.386 18.601 1.00 85.50 81 ASP A O 1
ATOM 637 N N . LEU A 1 82 ? 2.991 -4.996 16.996 1.00 81.06 82 LEU A N 1
ATOM 638 C CA . LEU A 1 82 ? 2.644 -5.854 15.864 1.00 81.06 82 LEU A CA 1
ATOM 639 C C . LEU A 1 82 ? 3.399 -7.189 15.883 1.00 81.06 82 LEU A C 1
ATOM 641 O O . LEU A 1 82 ? 2.865 -8.193 15.424 1.00 81.06 82 LEU A O 1
ATOM 645 N N . LEU A 1 83 ? 4.620 -7.217 16.426 1.00 74.69 83 LEU A N 1
ATOM 646 C CA . LEU A 1 83 ? 5.474 -8.410 16.422 1.00 74.69 83 LEU A CA 1
ATOM 647 C C . LEU A 1 83 ? 5.163 -9.370 17.577 1.00 74.69 83 LEU A C 1
ATOM 649 O O . LEU A 1 83 ? 5.584 -10.526 17.559 1.00 74.69 83 LEU A O 1
ATOM 653 N N . SER A 1 84 ? 4.424 -8.901 18.581 1.00 73.56 84 SER A N 1
ATOM 654 C CA . SER A 1 84 ? 4.061 -9.689 19.762 1.00 73.56 84 SER A CA 1
ATOM 655 C C . SER A 1 84 ? 2.703 -10.390 19.628 1.00 73.56 84 SER A C 1
ATOM 657 O O . SER A 1 84 ? 2.325 -11.160 20.512 1.00 73.56 84 SER A O 1
ATOM 659 N N . GLN A 1 85 ? 1.971 -10.169 18.532 1.00 66.75 85 GLN A N 1
ATOM 660 C CA . GLN A 1 85 ? 0.698 -10.840 18.266 1.00 66.75 85 GLN A CA 1
ATOM 661 C C . GLN A 1 85 ? 0.932 -12.305 17.858 1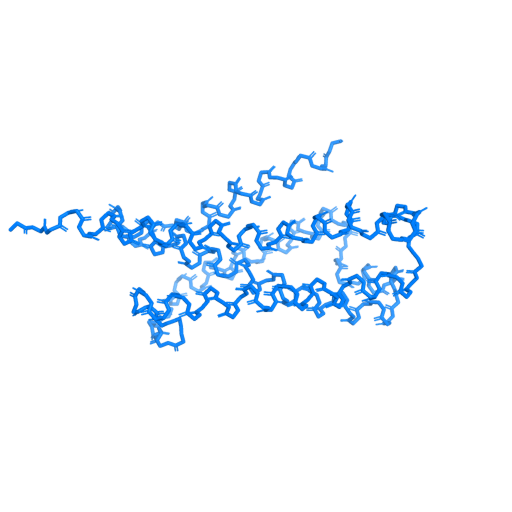.00 66.75 85 GLN A C 1
ATOM 663 O O . GLN A 1 85 ? 1.528 -12.583 16.820 1.00 66.75 85 GLN A O 1
ATOM 668 N N . LYS A 1 86 ? 0.478 -13.253 18.689 1.00 62.62 86 LYS A N 1
ATOM 669 C CA . LYS A 1 86 ? 0.698 -14.707 18.511 1.00 62.62 86 LYS A CA 1
ATOM 670 C C . LYS A 1 86 ? -0.592 -15.529 18.431 1.00 62.62 86 LYS A C 1
ATOM 672 O O . LYS A 1 86 ? -0.563 -16.735 18.662 1.00 62.62 86 LYS A O 1
ATOM 677 N N . GLU A 1 87 ? -1.727 -14.896 18.150 1.00 70.31 87 GLU A N 1
ATOM 678 C CA . GLU A 1 87 ? -2.998 -15.618 18.032 1.00 70.31 87 GLU A CA 1
ATOM 679 C C . GLU A 1 87 ? -2.921 -16.625 16.867 1.00 70.31 87 GLU A C 1
ATOM 681 O O . GLU A 1 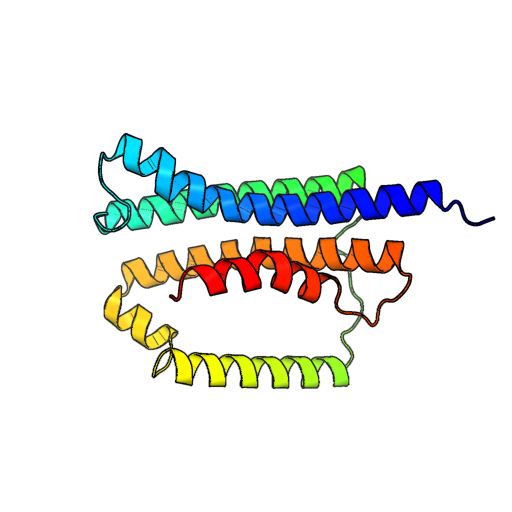87 ? -2.652 -16.231 15.728 1.00 70.31 87 GLU A O 1
ATOM 686 N N . PRO A 1 88 ? -3.122 -17.933 17.118 1.00 71.56 88 PRO A N 1
ATOM 687 C CA . PRO A 1 88 ? -3.034 -18.934 16.069 1.00 71.56 88 PRO A CA 1
ATOM 688 C C . PRO A 1 88 ? -4.187 -18.765 15.077 1.00 71.56 88 PRO A C 1
ATOM 690 O O . PRO A 1 88 ? -5.359 -18.672 15.449 1.00 71.56 88 PRO A O 1
ATOM 693 N N . VAL A 1 89 ? -3.866 -18.776 13.784 1.00 77.50 89 VAL A N 1
ATOM 694 C CA . VAL A 1 89 ? -4.882 -18.705 12.730 1.00 77.50 89 VAL A CA 1
ATOM 695 C C . VAL A 1 89 ? -5.681 -20.010 12.710 1.00 77.50 89 VAL A C 1
ATOM 697 O O . VAL A 1 89 ? -5.128 -21.102 12.577 1.00 77.50 89 VAL A O 1
ATOM 700 N N . SER A 1 90 ? -7.008 -19.908 12.823 1.00 84.00 90 SER A N 1
ATOM 701 C CA . SER A 1 90 ? -7.905 -21.061 12.685 1.00 84.00 90 SER A CA 1
ATOM 702 C C . SER A 1 90 ? -7.742 -21.720 11.312 1.00 84.00 90 SER A C 1
ATOM 704 O O . SER A 1 90 ? -7.779 -21.034 10.288 1.00 84.00 90 SER A O 1
ATOM 706 N N . ARG A 1 91 ? -7.652 -23.058 11.280 1.00 83.62 91 ARG A N 1
ATOM 707 C CA . ARG A 1 91 ? -7.523 -23.838 10.033 1.00 83.62 91 ARG A CA 1
ATOM 708 C C . ARG A 1 91 ? -8.620 -23.501 9.019 1.00 83.62 91 ARG A C 1
ATOM 710 O O . ARG A 1 91 ? -8.330 -23.381 7.839 1.00 83.62 91 ARG A O 1
ATOM 717 N N . GLY A 1 92 ? -9.859 -23.283 9.471 1.00 86.00 92 GLY A N 1
ATOM 718 C CA . GLY A 1 92 ? -10.969 -22.914 8.584 1.00 86.00 92 GLY A CA 1
ATOM 719 C C . GLY A 1 92 ? -10.784 -21.543 7.925 1.00 86.00 92 GLY A C 1
ATOM 720 O O . GLY A 1 92 ? -11.028 -21.396 6.731 1.00 86.00 92 GLY A O 1
ATOM 721 N N . ARG A 1 93 ? -10.283 -20.552 8.677 1.00 84.31 93 ARG A N 1
ATOM 722 C CA . ARG A 1 93 ? -9.957 -19.224 8.127 1.00 84.31 93 ARG A CA 1
ATOM 723 C C . ARG A 1 93 ? -8.775 -19.299 7.171 1.00 84.31 93 ARG A C 1
ATOM 725 O O . ARG A 1 93 ? -8.801 -18.642 6.143 1.00 84.31 93 ARG A O 1
ATOM 732 N N . LEU A 1 94 ? -7.784 -20.132 7.481 1.00 86.94 94 LEU A N 1
ATOM 733 C CA . LEU A 1 94 ? -6.650 -20.371 6.597 1.00 86.94 94 LEU A CA 1
ATOM 734 C C . LEU A 1 94 ? -7.101 -20.959 5.252 1.00 86.94 94 LEU A C 1
ATOM 736 O O . LEU A 1 94 ? -6.731 -20.423 4.214 1.00 86.94 94 LEU A O 1
ATOM 740 N N . PHE A 1 95 ? -7.938 -22.002 5.258 1.00 90.25 95 PHE A N 1
ATOM 741 C CA . PHE A 1 95 ? -8.476 -22.578 4.021 1.00 90.25 95 PHE A CA 1
ATOM 742 C C . PHE A 1 95 ? -9.307 -21.573 3.223 1.00 90.25 95 PHE A C 1
ATOM 744 O O . PHE A 1 95 ? -9.156 -21.500 2.007 1.00 90.25 95 PHE A O 1
ATOM 751 N N . LEU A 1 96 ? -10.136 -20.766 3.893 1.00 89.06 96 LEU A N 1
ATOM 752 C CA . LEU A 1 96 ? -10.892 -19.703 3.233 1.00 89.06 96 LEU A CA 1
ATOM 753 C C . LEU A 1 96 ? -9.961 -18.667 2.588 1.00 89.06 96 LEU A C 1
ATOM 755 O O . LEU A 1 96 ? -10.147 -18.332 1.422 1.00 89.06 96 LEU A O 1
ATOM 759 N N . SER A 1 97 ? -8.939 -18.198 3.308 1.00 87.31 97 SER A N 1
ATOM 760 C CA . SER A 1 97 ? -7.953 -17.250 2.779 1.00 87.31 97 SER A CA 1
ATOM 761 C C . SER A 1 97 ? -7.181 -17.823 1.592 1.00 87.31 97 SER A C 1
ATOM 763 O O . SER A 1 97 ? -6.974 -17.115 0.613 1.00 87.31 97 SER A O 1
ATOM 765 N N . ILE A 1 98 ? -6.796 -19.103 1.640 1.00 90.94 98 ILE A N 1
ATOM 766 C CA . ILE A 1 98 ? -6.151 -19.790 0.511 1.00 90.94 98 ILE A CA 1
ATOM 767 C C . ILE A 1 98 ? -7.112 -19.880 -0.679 1.00 90.94 98 ILE A C 1
ATOM 769 O O . ILE A 1 98 ? -6.714 -19.588 -1.801 1.00 90.94 98 ILE A O 1
ATOM 773 N N . GLY A 1 99 ? -8.381 -20.228 -0.452 1.00 92.25 99 GLY A N 1
ATOM 774 C CA . GLY A 1 99 ? -9.396 -20.262 -1.507 1.00 92.25 99 GLY A CA 1
ATOM 775 C C . GLY A 1 99 ? -9.591 -18.898 -2.174 1.00 92.25 99 GLY A C 1
ATOM 776 O O . GLY A 1 99 ? -9.565 -18.802 -3.399 1.00 92.25 99 GLY A O 1
ATOM 777 N N . LEU A 1 100 ? -9.705 -17.828 -1.381 1.00 90.88 100 LEU A N 1
ATOM 778 C CA . LEU A 1 100 ? -9.797 -16.453 -1.884 1.00 90.88 100 LEU A CA 1
ATOM 779 C C . LEU A 1 100 ? -8.531 -16.026 -2.635 1.00 90.88 100 LEU A C 1
ATOM 781 O O . LEU A 1 100 ? -8.630 -15.360 -3.664 1.00 90.88 100 LEU A O 1
ATOM 785 N N . LEU A 1 101 ? -7.351 -16.439 -2.165 1.00 90.62 101 LEU A N 1
ATOM 786 C CA . LEU A 1 101 ? -6.087 -16.196 -2.854 1.00 90.62 101 LEU A CA 1
ATOM 787 C C . LEU A 1 101 ? -6.061 -16.884 -4.223 1.00 90.62 101 LEU A C 1
ATOM 789 O O . LEU A 1 101 ? -5.706 -16.246 -5.208 1.00 90.62 101 LEU A O 1
ATOM 793 N N . VAL A 1 102 ? -6.480 -18.150 -4.309 1.00 92.62 102 VAL A N 1
ATOM 794 C CA . VAL A 1 102 ? -6.559 -18.882 -5.584 1.00 92.62 102 VAL A CA 1
ATOM 795 C C . VAL A 1 102 ? -7.521 -18.191 -6.547 1.00 92.62 102 VAL A C 1
ATOM 797 O O . VAL A 1 102 ? -7.167 -17.981 -7.702 1.00 92.62 102 VAL A O 1
ATOM 800 N N . ILE A 1 103 ? -8.703 -17.783 -6.077 1.00 92.69 103 ILE A N 1
ATOM 801 C CA . ILE A 1 103 ? -9.670 -17.037 -6.896 1.00 92.69 103 ILE A CA 1
ATOM 802 C C . ILE A 1 103 ? -9.052 -15.727 -7.401 1.00 92.69 103 ILE A C 1
ATOM 804 O O . ILE A 1 103 ? -9.134 -15.440 -8.592 1.00 92.69 103 ILE A O 1
ATOM 808 N N . SER A 1 104 ? -8.388 -14.965 -6.527 1.00 87.62 104 SER A N 1
ATOM 809 C CA . SER A 1 104 ? -7.701 -13.718 -6.891 1.00 87.62 104 SER A CA 1
ATOM 810 C C . SER A 1 104 ? -6.623 -13.942 -7.959 1.00 87.62 104 SER A C 1
ATOM 812 O O . SER A 1 104 ? -6.559 -13.210 -8.945 1.00 87.62 104 SER A O 1
ATOM 814 N N . VAL A 1 105 ? -5.827 -15.009 -7.828 1.00 87.75 105 VAL A N 1
ATOM 815 C CA . VAL A 1 105 ? -4.810 -15.386 -8.821 1.00 87.75 105 VAL A CA 1
ATOM 816 C C . VAL A 1 105 ? -5.447 -15.772 -10.156 1.00 87.75 105 VAL A C 1
ATOM 818 O O . VAL A 1 105 ? -4.963 -15.342 -11.198 1.00 87.75 105 VAL A O 1
ATOM 821 N N . VAL A 1 106 ? -6.539 -16.541 -10.154 1.00 90.75 106 VAL A N 1
ATOM 822 C CA . VAL A 1 106 ? -7.248 -16.918 -11.388 1.00 90.75 106 VAL A CA 1
ATOM 823 C C . VAL A 1 106 ? -7.814 -15.687 -12.094 1.00 90.75 106 VAL A C 1
ATOM 825 O O . VAL A 1 106 ? -7.604 -15.536 -13.295 1.00 90.75 106 VAL A O 1
ATOM 828 N N . ILE A 1 107 ? -8.473 -14.785 -11.358 1.00 88.81 107 ILE A N 1
ATOM 829 C CA . ILE A 1 107 ? -8.974 -13.516 -11.906 1.00 88.81 107 ILE A CA 1
ATOM 830 C C . ILE A 1 107 ? -7.814 -12.710 -12.496 1.00 88.81 107 ILE A C 1
ATOM 832 O O . ILE A 1 107 ? -7.909 -12.258 -13.633 1.00 88.81 107 ILE A O 1
ATOM 836 N N . SER A 1 108 ? -6.694 -12.602 -11.775 1.00 86.44 108 SER A N 1
ATOM 837 C CA . SER A 1 108 ? -5.501 -11.904 -12.257 1.00 86.44 108 SER A CA 1
ATOM 838 C C . SER A 1 108 ? -4.928 -12.525 -13.536 1.00 86.44 108 SER A C 1
ATOM 840 O O . SER A 1 108 ? -4.522 -11.784 -14.424 1.00 86.44 108 SER A O 1
ATOM 842 N N . ILE A 1 109 ? -4.922 -13.855 -13.674 1.00 88.25 109 ILE A N 1
ATOM 843 C CA . ILE A 1 109 ? -4.451 -14.534 -14.893 1.00 88.25 109 ILE A CA 1
ATOM 844 C C . ILE A 1 109 ? -5.354 -14.226 -16.088 1.00 88.25 109 ILE A C 1
ATOM 846 O O . ILE A 1 109 ? -4.849 -14.024 -17.192 1.00 88.25 109 ILE A O 1
ATOM 850 N N . ILE A 1 110 ? -6.673 -14.218 -15.880 1.00 89.06 110 ILE A N 1
ATOM 851 C CA . ILE A 1 110 ? -7.649 -13.915 -16.932 1.00 89.06 110 ILE A CA 1
ATOM 852 C C . ILE A 1 110 ? -7.484 -12.463 -17.384 1.00 89.06 110 ILE A C 1
ATOM 854 O O . ILE A 1 110 ? -7.319 -12.213 -18.574 1.00 89.06 110 ILE A O 1
ATOM 858 N N . ASP A 1 111 ? -7.464 -11.533 -16.430 1.00 84.75 111 ASP A N 1
ATOM 859 C CA . ASP A 1 111 ? -7.360 -10.093 -16.675 1.00 84.75 111 ASP A CA 1
ATOM 860 C C . ASP A 1 111 ? -6.053 -9.728 -17.395 1.00 84.75 111 ASP A C 1
ATOM 862 O O . ASP A 1 111 ? -6.042 -9.033 -18.408 1.00 84.75 111 ASP A O 1
ATOM 866 N N . TRP A 1 112 ? -4.937 -10.312 -16.954 1.00 79.56 112 TRP A N 1
ATOM 867 C CA . TRP A 1 112 ? -3.631 -10.081 -17.566 1.00 79.56 112 TRP A CA 1
ATOM 868 C C . TRP A 1 112 ? -3.368 -10.968 -18.784 1.00 79.56 112 TRP A C 1
ATOM 870 O O . TRP A 1 112 ? -2.284 -10.873 -19.356 1.00 79.56 112 TRP A O 1
ATOM 880 N N . ASN A 1 113 ? -4.308 -11.823 -19.208 1.00 86.81 113 ASN A N 1
ATOM 881 C CA . ASN A 1 113 ? -4.153 -12.817 -20.278 1.00 86.81 113 ASN A CA 1
ATOM 882 C C . ASN A 1 113 ? -2.845 -13.635 -20.158 1.00 86.81 113 ASN A C 1
ATOM 884 O O . ASN A 1 113 ? -2.043 -13.713 -21.096 1.00 86.81 113 ASN A O 1
ATOM 888 N N . GLY A 1 114 ? -2.563 -14.148 -18.961 1.00 86.19 114 GLY A N 1
ATOM 889 C CA . GLY A 1 114 ? -1.357 -14.905 -18.621 1.00 86.19 114 GLY A CA 1
ATOM 890 C C . GLY A 1 114 ? -0.821 -14.588 -17.225 1.00 86.19 114 GLY A C 1
ATOM 891 O O . GLY A 1 114 ? -1.360 -13.762 -16.497 1.00 86.19 114 GLY A O 1
ATOM 892 N N . LEU A 1 115 ? 0.271 -15.251 -16.836 1.00 85.88 115 LEU A N 1
ATOM 893 C CA . LEU A 1 115 ? 0.901 -15.011 -15.537 1.00 85.88 115 LEU A CA 1
ATOM 894 C C . LEU A 1 115 ? 1.620 -13.658 -15.531 1.00 85.88 115 LEU A C 1
ATOM 896 O O . LEU A 1 115 ? 2.617 -13.491 -16.237 1.00 85.88 115 LEU A O 1
ATOM 900 N N . LYS A 1 116 ? 1.154 -12.733 -14.682 1.00 83.19 116 LYS A N 1
ATOM 901 C CA . LYS A 1 116 ? 1.736 -11.392 -14.502 1.00 83.19 116 LYS A CA 1
ATOM 902 C C . LYS A 1 116 ? 3.261 -11.436 -14.335 1.00 83.19 116 LYS A C 1
ATOM 904 O O . LYS A 1 116 ? 3.973 -10.790 -15.092 1.00 83.19 116 LYS A O 1
ATOM 909 N N . VAL A 1 117 ? 3.746 -12.318 -13.457 1.00 84.62 117 VAL A N 1
ATOM 910 C CA . VAL A 1 117 ? 5.180 -12.544 -13.188 1.00 84.62 117 VAL A CA 1
ATOM 911 C C . VAL A 1 117 ? 5.989 -12.826 -14.459 1.00 84.62 117 VAL A C 1
ATOM 913 O O . VAL A 1 117 ? 7.070 -12.278 -14.657 1.00 84.62 117 VAL A O 1
ATOM 916 N N . VAL A 1 118 ? 5.468 -13.685 -15.340 1.00 84.62 118 VAL A N 1
ATOM 917 C CA . VAL A 1 118 ? 6.163 -14.082 -16.573 1.00 84.62 118 VAL A CA 1
ATOM 918 C C . VAL A 1 118 ? 6.182 -12.925 -17.568 1.00 84.62 118 VAL A C 1
ATOM 920 O O . VAL A 1 118 ? 7.213 -12.665 -18.185 1.00 84.62 118 VAL A O 1
ATOM 923 N N . LYS A 1 119 ? 5.065 -12.204 -17.697 1.00 84.50 119 LYS A N 1
ATOM 924 C CA . LYS A 1 119 ? 4.959 -11.050 -18.598 1.00 84.50 119 LYS A CA 1
ATOM 925 C C . LYS A 1 119 ? 5.862 -9.899 -18.169 1.00 84.50 119 LYS A C 1
ATOM 927 O O . LYS A 1 119 ? 6.531 -9.301 -19.005 1.00 84.50 119 LYS A O 1
ATOM 932 N N . GLU A 1 120 ? 5.924 -9.617 -16.873 1.00 85.56 120 GLU A N 1
ATOM 933 C CA . GLU A 1 120 ? 6.806 -8.584 -16.328 1.00 85.56 120 GLU A CA 1
ATOM 934 C C . GLU A 1 120 ? 8.274 -8.930 -16.560 1.00 85.56 120 GLU A C 1
ATOM 936 O O . GLU A 1 120 ? 9.034 -8.076 -17.012 1.00 85.56 120 GLU A O 1
ATOM 941 N N . LEU A 1 121 ? 8.668 -10.189 -16.353 1.00 85.75 121 LEU A N 1
ATOM 942 C CA . LEU A 1 121 ? 10.029 -10.634 -16.643 1.00 85.75 121 LEU A CA 1
ATOM 943 C C . LEU A 1 121 ? 10.387 -10.470 -18.130 1.00 85.75 121 LEU A C 1
ATOM 945 O O . LEU A 1 121 ? 11.482 -10.004 -18.447 1.00 85.75 121 LEU A O 1
ATOM 949 N N . GLN A 1 122 ? 9.469 -10.824 -19.035 1.00 86.06 122 GLN A N 1
ATOM 950 C CA . GLN A 1 122 ? 9.664 -10.681 -20.481 1.00 86.06 122 GLN A CA 1
ATOM 951 C C . GLN A 1 122 ? 9.788 -9.213 -20.915 1.00 86.06 122 GLN A C 1
ATOM 953 O O . GLN A 1 122 ? 10.634 -8.901 -21.750 1.00 86.06 122 GLN A O 1
ATOM 958 N N . ASN A 1 123 ? 8.987 -8.316 -20.334 1.00 82.12 123 ASN A N 1
ATOM 959 C CA . ASN A 1 123 ? 8.941 -6.906 -20.727 1.00 82.12 123 ASN A CA 1
ATOM 960 C C . ASN A 1 123 ? 10.068 -6.066 -20.111 1.00 82.12 123 ASN A C 1
ATOM 962 O O . ASN A 1 123 ? 10.615 -5.179 -20.765 1.00 82.12 123 ASN A O 1
ATOM 966 N N . ASN A 1 124 ? 10.417 -6.324 -18.851 1.00 80.44 124 ASN A N 1
ATOM 967 C CA . ASN A 1 124 ? 11.345 -5.487 -18.090 1.00 80.44 124 ASN A CA 1
ATOM 968 C C . ASN A 1 124 ? 12.788 -6.017 -18.119 1.00 80.44 124 ASN A C 1
ATOM 970 O O . ASN A 1 124 ? 13.732 -5.259 -17.871 1.00 80.44 124 ASN A O 1
ATOM 974 N N . GLY A 1 125 ? 12.978 -7.299 -18.443 1.00 88.19 125 GLY A N 1
ATOM 975 C CA . GLY A 1 125 ? 14.261 -7.984 -18.321 1.00 88.19 125 GLY A CA 1
ATOM 976 C C . GLY A 1 125 ? 14.680 -8.185 -16.859 1.00 88.19 125 GLY A C 1
ATOM 977 O O . GLY A 1 125 ? 14.104 -7.619 -15.930 1.00 88.19 125 GLY A O 1
ATOM 978 N N . TRP A 1 126 ? 15.722 -8.992 -16.642 1.00 85.38 126 TRP A N 1
ATOM 979 C CA . TRP A 1 126 ? 16.132 -9.435 -15.301 1.00 85.38 126 TRP A CA 1
ATOM 980 C C . TRP A 1 126 ? 16.450 -8.300 -14.322 1.00 85.38 126 TRP A C 1
ATOM 982 O O . TRP A 1 126 ? 16.069 -8.376 -13.158 1.00 85.38 126 TRP A O 1
ATOM 992 N N . LEU A 1 127 ? 17.128 -7.241 -14.779 1.00 86.94 127 LEU A N 1
ATOM 993 C CA . LEU A 1 127 ? 17.562 -6.158 -13.896 1.00 86.94 127 LEU A CA 1
ATOM 994 C C . LEU A 1 127 ? 16.369 -5.390 -13.317 1.00 86.94 127 LEU A C 1
ATOM 996 O O . LEU A 1 127 ? 16.225 -5.301 -12.101 1.00 86.94 127 LEU A O 1
ATOM 1000 N N . LYS A 1 128 ? 15.496 -4.863 -14.183 1.00 87.62 128 LYS A N 1
ATOM 1001 C CA . LYS A 1 128 ? 14.316 -4.111 -13.742 1.00 87.62 128 LYS A CA 1
ATOM 1002 C C . LYS A 1 128 ? 13.359 -5.005 -12.955 1.00 87.62 128 LYS A C 1
ATOM 1004 O O . LYS A 1 128 ? 12.822 -4.558 -11.953 1.00 87.62 128 LYS A O 1
ATOM 1009 N N . PHE A 1 129 ? 13.210 -6.269 -13.349 1.00 86.81 129 PHE A N 1
ATOM 1010 C CA . PHE A 1 129 ? 12.374 -7.231 -12.633 1.00 86.81 129 PHE A CA 1
ATOM 1011 C C . PHE A 1 129 ? 12.784 -7.386 -11.157 1.00 86.81 129 PHE A C 1
ATOM 1013 O O . PHE A 1 129 ? 11.930 -7.349 -10.276 1.00 86.81 129 PHE A O 1
ATOM 1020 N N . ILE A 1 130 ? 14.085 -7.486 -10.859 1.00 90.75 130 ILE A N 1
ATOM 1021 C CA . ILE A 1 130 ? 14.566 -7.600 -9.471 1.00 90.75 130 ILE A CA 1
ATOM 1022 C C . ILE A 1 130 ? 14.200 -6.352 -8.655 1.00 90.75 130 ILE A C 1
ATOM 1024 O O . ILE A 1 130 ? 13.650 -6.479 -7.561 1.00 90.75 130 ILE A O 1
ATOM 1028 N N . PHE A 1 131 ? 14.467 -5.153 -9.180 1.00 90.94 131 PHE A N 1
ATOM 1029 C CA . PHE A 1 131 ? 14.141 -3.909 -8.472 1.00 90.94 131 PHE A CA 1
ATOM 1030 C C . PHE A 1 131 ? 12.632 -3.709 -8.303 1.00 90.94 131 PHE A C 1
ATOM 1032 O O . PHE A 1 131 ? 12.195 -3.301 -7.230 1.00 90.94 131 PHE A O 1
ATOM 1039 N N . GLN A 1 132 ? 11.842 -4.065 -9.314 1.00 90.69 132 GLN A N 1
ATOM 1040 C CA . GLN A 1 132 ? 10.383 -4.022 -9.267 1.00 90.69 132 GLN A CA 1
ATOM 1041 C C . GLN A 1 132 ? 9.828 -4.912 -8.143 1.00 90.69 132 GLN A C 1
ATOM 1043 O O . GLN A 1 132 ? 8.940 -4.505 -7.401 1.00 90.69 132 GLN A O 1
ATOM 1048 N N . TYR A 1 133 ? 10.384 -6.110 -7.959 1.00 90.62 133 TYR A N 1
ATOM 1049 C CA . TYR A 1 133 ? 9.938 -7.020 -6.902 1.00 90.62 133 TYR A CA 1
ATOM 1050 C C . TYR A 1 133 ? 10.372 -6.573 -5.506 1.00 90.62 133 TYR A C 1
ATOM 1052 O O . TYR A 1 133 ? 9.622 -6.760 -4.549 1.00 90.62 133 TYR A O 1
ATOM 1060 N N . ILE A 1 134 ? 11.548 -5.951 -5.378 1.00 92.56 134 ILE A N 1
ATOM 1061 C CA . ILE A 1 134 ? 11.950 -5.291 -4.128 1.00 92.56 134 ILE A CA 1
ATOM 1062 C C . ILE A 1 134 ? 10.950 -4.182 -3.793 1.00 92.56 134 ILE A C 1
ATOM 1064 O O . ILE A 1 134 ? 10.442 -4.140 -2.675 1.00 92.56 134 ILE A O 1
ATOM 1068 N N . TYR A 1 135 ? 10.614 -3.344 -4.771 1.00 93.50 135 TYR A N 1
ATOM 1069 C CA . TYR A 1 135 ? 9.601 -2.301 -4.642 1.00 93.50 135 TYR A CA 1
ATOM 1070 C C . TYR A 1 135 ? 8.245 -2.862 -4.175 1.00 93.50 135 TYR A C 1
ATOM 1072 O O . TYR A 1 135 ? 7.698 -2.372 -3.184 1.00 93.50 135 TYR A O 1
ATOM 1080 N N . TYR A 1 136 ? 7.763 -3.964 -4.763 1.00 92.56 136 TYR A N 1
ATOM 1081 C CA . TYR A 1 136 ? 6.503 -4.597 -4.349 1.00 92.56 136 TYR A CA 1
ATOM 1082 C C . TYR A 1 136 ? 6.522 -5.113 -2.906 1.00 92.56 136 TYR A C 1
ATOM 1084 O O . TYR A 1 136 ? 5.498 -5.081 -2.227 1.00 92.56 136 TYR A O 1
ATOM 1092 N N . ILE A 1 137 ? 7.672 -5.555 -2.387 1.00 93.50 137 ILE A N 1
ATOM 1093 C CA . ILE A 1 137 ? 7.779 -5.970 -0.979 1.00 93.50 137 ILE A CA 1
ATOM 1094 C C . ILE A 1 137 ? 7.522 -4.783 -0.038 1.00 93.50 137 ILE A C 1
ATOM 1096 O O . ILE A 1 137 ? 6.805 -4.933 0.956 1.00 93.50 137 ILE A O 1
ATOM 1100 N N . PHE A 1 138 ? 8.077 -3.606 -0.342 1.00 93.25 138 PHE A N 1
ATOM 1101 C CA . PHE A 1 138 ? 7.849 -2.403 0.466 1.00 93.25 138 PHE A CA 1
ATOM 1102 C C . PHE A 1 138 ? 6.410 -1.891 0.341 1.00 93.25 138 PHE A C 1
ATOM 1104 O O . PHE A 1 138 ? 5.820 -1.512 1.356 1.00 93.25 138 PHE A O 1
ATOM 1111 N N . GLU A 1 139 ? 5.829 -1.956 -0.858 1.00 93.25 139 GLU A N 1
ATOM 1112 C CA . GLU A 1 139 ? 4.423 -1.620 -1.109 1.00 93.25 139 GLU A CA 1
ATOM 1113 C C . GLU A 1 139 ? 3.488 -2.465 -0.229 1.00 93.25 139 GLU A C 1
ATOM 1115 O O . GLU A 1 139 ? 2.659 -1.948 0.529 1.00 93.25 139 GLU A O 1
ATOM 1120 N N . VAL A 1 140 ? 3.685 -3.789 -0.253 1.00 94.00 140 VAL A N 1
ATOM 1121 C CA . VAL A 1 140 ? 2.923 -4.745 0.561 1.00 94.00 140 VAL A CA 1
ATOM 1122 C C . VAL A 1 140 ? 3.084 -4.448 2.051 1.00 94.00 140 VAL A C 1
ATOM 1124 O O . VAL A 1 140 ? 2.115 -4.572 2.801 1.00 94.00 140 VAL A O 1
ATOM 1127 N N . GLY A 1 141 ? 4.262 -4.006 2.496 1.00 94.31 141 GLY A N 1
ATOM 1128 C CA . GLY A 1 141 ? 4.490 -3.586 3.880 1.00 94.31 141 GLY A CA 1
ATOM 1129 C C . GLY A 1 141 ? 3.527 -2.485 4.338 1.00 94.31 141 GLY A C 1
ATOM 1130 O O . GLY A 1 141 ? 2.905 -2.608 5.398 1.00 94.31 141 GLY A O 1
ATOM 1131 N N . LEU A 1 142 ? 3.337 -1.444 3.525 1.00 94.94 142 LEU A N 1
ATOM 1132 C CA . LEU A 1 142 ? 2.391 -0.367 3.828 1.00 94.94 142 LEU A CA 1
ATOM 1133 C C . LEU A 1 142 ? 0.934 -0.828 3.748 1.00 94.94 142 LEU A C 1
ATOM 1135 O O . LEU A 1 142 ? 0.142 -0.445 4.612 1.00 94.94 142 LEU A O 1
ATOM 1139 N N . PHE A 1 143 ? 0.578 -1.695 2.793 1.00 94.88 143 PHE A N 1
ATOM 1140 C CA . PHE A 1 143 ? -0.761 -2.294 2.756 1.00 94.88 143 PHE A CA 1
ATOM 1141 C C . PHE A 1 143 ? -1.066 -3.105 4.012 1.00 94.88 143 PHE A C 1
ATOM 1143 O O . PHE A 1 143 ? -2.148 -2.973 4.583 1.00 94.88 143 PHE A O 1
ATOM 1150 N N . VAL A 1 144 ? -0.113 -3.905 4.489 1.00 94.88 144 VAL A N 1
ATOM 1151 C CA . VAL A 1 144 ? -0.273 -4.666 5.732 1.00 94.88 144 VAL A CA 1
ATOM 1152 C C . VAL A 1 144 ? -0.492 -3.722 6.914 1.00 94.88 144 VAL A C 1
ATOM 1154 O O . VAL A 1 144 ? -1.412 -3.948 7.699 1.00 94.88 144 VAL A O 1
ATOM 1157 N N . LEU A 1 145 ? 0.279 -2.636 7.029 1.00 95.75 145 LEU A N 1
ATOM 1158 C CA . LEU A 1 145 ? 0.083 -1.643 8.092 1.00 95.75 145 LEU A CA 1
ATOM 1159 C C . LEU A 1 145 ? -1.285 -0.958 8.006 1.00 95.75 145 LEU A C 1
ATOM 1161 O O . LEU A 1 145 ? -1.969 -0.834 9.025 1.00 95.75 145 LEU A O 1
ATOM 1165 N N . LEU A 1 146 ? -1.711 -0.568 6.802 1.00 96.00 146 LEU A N 1
ATOM 1166 C CA . LEU A 1 146 ? -3.037 -0.005 6.548 1.00 96.00 146 LEU A CA 1
ATOM 1167 C C . LEU A 1 146 ? -4.124 -0.954 7.062 1.00 96.00 146 LEU A C 1
ATOM 1169 O O . LEU A 1 146 ? -4.953 -0.541 7.879 1.00 96.00 146 LEU A O 1
ATOM 1173 N N . ILE A 1 147 ? -4.088 -2.220 6.635 1.00 95.19 147 ILE A N 1
ATOM 1174 C CA . ILE A 1 147 ? -5.070 -3.246 7.002 1.00 95.19 147 ILE A CA 1
ATOM 1175 C C . ILE A 1 147 ? -5.073 -3.473 8.513 1.00 95.19 147 ILE A C 1
ATOM 1177 O O . ILE A 1 147 ? -6.141 -3.458 9.122 1.00 95.19 147 ILE A O 1
ATOM 1181 N N . VAL A 1 148 ? -3.906 -3.667 9.133 1.00 94.81 148 VAL A N 1
ATOM 1182 C CA . VAL A 1 148 ? -3.803 -3.984 10.566 1.00 94.81 148 VAL A CA 1
ATOM 1183 C C . VAL A 1 148 ? -4.324 -2.834 11.422 1.00 94.81 148 VAL A C 1
ATOM 1185 O O . VAL A 1 148 ? -5.142 -3.056 12.312 1.00 94.81 148 VAL A O 1
ATOM 1188 N N . PHE A 1 149 ? -3.915 -1.593 11.148 1.00 95.94 149 PHE A N 1
ATOM 1189 C CA . PHE A 1 149 ? -4.390 -0.450 11.928 1.00 95.94 149 PHE A CA 1
ATOM 1190 C C . PHE A 1 149 ? -5.886 -0.189 11.730 1.00 95.94 149 PHE A C 1
ATOM 1192 O O . PHE A 1 149 ? -6.590 0.125 12.689 1.00 95.94 149 PHE A O 1
ATOM 1199 N N . ALA A 1 150 ? -6.405 -0.369 10.516 1.00 96.06 150 ALA A N 1
ATOM 1200 C CA . ALA A 1 150 ? -7.838 -0.266 10.258 1.00 96.06 150 ALA A CA 1
ATOM 1201 C C . ALA A 1 150 ? -8.639 -1.382 10.942 1.00 96.06 150 ALA A C 1
ATOM 1203 O O . ALA A 1 150 ? -9.726 -1.124 11.465 1.00 96.06 150 ALA A O 1
ATOM 1204 N N . GLN A 1 151 ? -8.091 -2.600 10.982 1.00 95.06 151 GLN A N 1
ATOM 1205 C CA . GLN A 1 151 ? -8.688 -3.722 11.696 1.00 95.06 151 GLN A CA 1
ATOM 1206 C C . GLN A 1 151 ? -8.838 -3.396 13.186 1.00 95.06 151 GLN A C 1
ATOM 1208 O O . GLN A 1 151 ? -9.944 -3.475 13.717 1.00 95.06 151 GLN A O 1
ATOM 1213 N N . GLU A 1 152 ? -7.765 -2.936 13.832 1.00 93.38 152 GLU A N 1
ATOM 1214 C CA . GLU A 1 152 ? -7.785 -2.536 15.245 1.00 93.38 152 GLU A CA 1
ATOM 1215 C C . GLU A 1 152 ? -8.767 -1.390 15.520 1.00 93.38 152 GLU A C 1
ATOM 1217 O O . GLU A 1 152 ? -9.526 -1.436 16.490 1.00 93.38 152 GLU A O 1
ATOM 1222 N N . ALA A 1 153 ? -8.811 -0.370 14.655 1.00 94.19 153 ALA A N 1
ATOM 1223 C CA . ALA A 1 153 ? -9.748 0.744 14.801 1.00 94.19 153 ALA A CA 1
ATOM 1224 C C . ALA A 1 153 ? -11.211 0.266 14.793 1.00 94.19 153 ALA A C 1
ATOM 1226 O O . ALA A 1 153 ? -11.991 0.613 15.687 1.00 94.19 153 ALA A O 1
ATOM 1227 N N . GLY A 1 154 ? -11.572 -0.571 13.816 1.00 93.00 154 GLY A N 1
ATOM 1228 C CA . GLY A 1 154 ? -12.918 -1.123 13.695 1.00 93.00 154 GLY A CA 1
ATOM 1229 C C . GLY A 1 154 ? -13.288 -2.049 14.854 1.00 93.00 154 GLY A C 1
ATOM 1230 O O . GLY A 1 154 ? -14.397 -1.965 15.390 1.00 93.00 154 GLY A O 1
ATOM 1231 N N . GLU A 1 155 ? -12.357 -2.882 15.319 1.00 92.94 155 GLU A N 1
ATOM 1232 C CA . GLU A 1 155 ? -12.580 -3.734 16.489 1.00 92.94 155 GLU A CA 1
ATOM 1233 C C . GLU A 1 155 ? -12.819 -2.925 17.766 1.00 92.94 155 GLU A C 1
ATOM 1235 O O . GLU A 1 155 ? -13.712 -3.267 18.545 1.00 92.94 155 GLU A O 1
ATOM 1240 N N . ILE A 1 156 ? -12.090 -1.825 17.964 1.00 91.50 156 ILE A N 1
ATOM 1241 C CA . ILE A 1 156 ? -12.268 -0.938 19.120 1.00 91.50 156 ILE A CA 1
ATOM 1242 C C . ILE A 1 156 ? -13.634 -0.243 19.087 1.00 91.50 156 ILE A C 1
ATOM 1244 O O . ILE A 1 156 ? -14.308 -0.175 20.120 1.00 91.50 156 ILE A O 1
ATOM 1248 N N . TRP A 1 157 ? -14.056 0.268 17.929 1.00 92.38 157 TRP A N 1
ATOM 1249 C CA . TRP A 1 157 ? -15.320 0.999 17.808 1.00 92.38 157 TRP A CA 1
ATOM 1250 C C . TRP A 1 157 ? -16.543 0.090 17.868 1.00 92.38 157 TRP A C 1
ATOM 1252 O O . TRP A 1 157 ? -17.489 0.373 18.602 1.00 92.38 157 TRP A O 1
ATOM 1262 N N . PHE A 1 158 ? -16.525 -1.015 17.125 1.00 90.31 158 PHE A N 1
ATOM 1263 C CA . PHE A 1 158 ? -17.704 -1.861 16.944 1.00 90.31 158 PHE A CA 1
ATOM 1264 C C . PHE A 1 158 ? -17.709 -3.100 17.837 1.00 90.31 158 PHE A C 1
ATOM 1266 O O . PHE A 1 158 ? -18.727 -3.788 17.903 1.00 90.31 158 PHE A O 1
ATOM 1273 N N . LYS A 1 159 ? -16.599 -3.404 18.527 1.00 88.25 159 LYS A N 1
ATOM 1274 C CA . LYS A 1 159 ? -16.428 -4.593 19.385 1.00 88.25 159 LYS A CA 1
ATOM 1275 C C . LYS A 1 159 ? -16.725 -5.910 18.656 1.00 88.25 159 LYS A C 1
ATOM 1277 O O . LYS A 1 159 ? -17.113 -6.899 19.273 1.00 88.25 159 LYS A O 1
ATOM 1282 N N . LYS A 1 160 ? -16.550 -5.925 17.331 1.00 86.25 160 LYS A N 1
ATOM 1283 C CA . LYS A 1 160 ? -16.783 -7.078 16.454 1.00 86.25 160 LYS A CA 1
ATOM 1284 C C . LYS A 1 160 ? -15.493 -7.453 15.735 1.00 86.25 160 LYS A C 1
ATOM 1286 O O . LYS A 1 160 ? -15.129 -6.802 14.761 1.00 86.25 160 LYS A O 1
ATOM 1291 N N . ARG A 1 161 ? -14.865 -8.543 16.187 1.00 83.94 161 ARG A N 1
ATOM 1292 C CA . ARG A 1 161 ? -13.629 -9.105 15.604 1.00 83.94 161 ARG A CA 1
ATOM 1293 C C . ARG A 1 161 ? -13.841 -9.922 14.329 1.00 83.94 161 ARG A C 1
ATOM 1295 O O . ARG A 1 161 ? -12.909 -10.180 13.586 1.00 83.94 161 ARG A O 1
ATOM 1302 N N . ASN A 1 162 ? -15.075 -10.353 14.070 1.00 83.31 162 ASN A N 1
ATOM 1303 C CA . ASN A 1 162 ? -15.389 -11.203 12.915 1.00 83.31 162 ASN A CA 1
ATOM 1304 C C . ASN A 1 162 ? -15.587 -10.413 11.610 1.00 83.31 162 ASN A C 1
ATOM 1306 O O . ASN A 1 162 ? -15.815 -11.023 10.571 1.00 83.31 162 ASN A O 1
ATOM 1310 N N . ILE A 1 163 ? -15.552 -9.079 11.664 1.00 88.50 163 ILE A N 1
ATOM 1311 C CA . ILE A 1 163 ? -15.718 -8.219 10.491 1.00 88.50 163 ILE A CA 1
ATOM 1312 C C . ILE A 1 163 ? -14.323 -7.803 9.996 1.00 88.50 163 ILE A C 1
ATOM 1314 O O . ILE A 1 163 ? -13.514 -7.354 10.814 1.00 88.50 163 ILE A O 1
ATOM 1318 N N . PRO A 1 164 ? -14.026 -7.933 8.688 1.00 90.88 164 PRO A N 1
ATOM 1319 C CA . PRO A 1 164 ? -12.732 -7.569 8.116 1.00 90.88 164 PRO A CA 1
ATOM 1320 C C . PRO A 1 164 ? -12.641 -6.053 7.873 1.00 90.88 164 PRO A C 1
ATOM 1322 O O . PRO A 1 164 ? -12.562 -5.601 6.732 1.00 90.88 164 PRO A O 1
ATOM 1325 N N . TRP A 1 165 ? -12.669 -5.253 8.942 1.00 94.81 165 TRP A N 1
ATOM 1326 C CA . TRP A 1 165 ? -12.595 -3.787 8.878 1.00 94.81 165 TRP A CA 1
ATOM 1327 C C . TRP A 1 165 ? -11.385 -3.292 8.083 1.00 94.81 165 TRP A C 1
ATOM 1329 O O . TRP A 1 165 ? -11.513 -2.353 7.299 1.00 94.81 165 TRP A O 1
ATOM 1339 N N . GLY A 1 166 ? -10.237 -3.961 8.230 1.00 92.81 166 GLY A N 1
ATOM 1340 C CA . GLY A 1 166 ? -9.033 -3.634 7.470 1.00 92.81 166 GLY A CA 1
ATOM 1341 C C . GLY A 1 166 ? -9.190 -3.841 5.964 1.00 92.81 166 GLY A C 1
ATOM 1342 O O . GLY A 1 166 ? -8.803 -2.978 5.181 1.00 92.81 166 GLY A O 1
ATOM 1343 N N . GLY A 1 167 ? -9.824 -4.946 5.558 1.00 91.69 167 GLY A N 1
ATOM 1344 C CA . GLY A 1 167 ? -10.115 -5.227 4.150 1.00 91.69 167 GLY A CA 1
ATOM 1345 C C . GLY A 1 167 ? -11.143 -4.262 3.557 1.00 91.69 167 GLY A C 1
ATOM 1346 O O . GLY A 1 167 ? -10.981 -3.814 2.425 1.00 91.69 167 GLY A O 1
ATOM 1347 N N . ILE A 1 168 ? -12.160 -3.881 4.339 1.00 93.44 168 ILE A N 1
ATOM 1348 C CA . ILE A 1 168 ? -13.146 -2.873 3.928 1.00 93.44 168 ILE A CA 1
ATOM 1349 C C . ILE A 1 168 ? -12.445 -1.540 3.663 1.00 93.44 168 ILE A C 1
ATOM 1351 O O . ILE A 1 168 ? -12.610 -0.981 2.580 1.00 93.44 168 ILE A O 1
ATOM 1355 N N . LEU A 1 169 ? -11.622 -1.047 4.595 1.00 94.06 169 LEU A N 1
ATOM 1356 C CA . LEU A 1 169 ? -10.934 0.225 4.383 1.00 94.06 169 LEU A CA 1
ATOM 1357 C C . LEU A 1 169 ? -9.976 0.162 3.190 1.00 94.06 169 LEU A C 1
ATOM 1359 O O . LEU A 1 169 ? -10.003 1.071 2.370 1.00 94.06 169 LEU A O 1
ATOM 1363 N N . LEU A 1 170 ? -9.201 -0.918 3.051 1.00 92.75 170 LEU A N 1
ATOM 1364 C CA . LEU A 1 170 ? -8.324 -1.124 1.896 1.00 92.75 170 LEU A CA 1
ATOM 1365 C C . LEU A 1 170 ? -9.093 -1.054 0.569 1.00 92.75 170 LEU A C 1
ATOM 1367 O O . LEU A 1 170 ? -8.641 -0.416 -0.379 1.00 92.75 170 LEU A O 1
ATOM 1371 N N . SER A 1 171 ? -10.261 -1.697 0.497 1.00 89.75 171 SER A N 1
ATOM 1372 C CA . SER A 1 171 ? -11.092 -1.669 -0.709 1.00 89.75 171 SER A CA 1
ATOM 1373 C C . SER A 1 171 ? -11.608 -0.263 -1.027 1.00 89.75 171 SER A C 1
ATOM 1375 O O . SER A 1 171 ? -11.666 0.110 -2.195 1.00 89.75 171 SER A O 1
ATOM 1377 N N . LEU A 1 172 ? -11.916 0.540 -0.003 1.00 90.12 172 LEU A N 1
ATOM 1378 C CA . LEU A 1 172 ? -12.386 1.916 -0.165 1.00 90.12 172 LEU A CA 1
ATOM 1379 C C . LEU A 1 172 ? -11.269 2.883 -0.560 1.00 90.12 172 LEU A C 1
ATOM 1381 O O . LEU A 1 172 ? -11.520 3.809 -1.322 1.00 90.12 172 LEU A O 1
ATOM 1385 N N . THR A 1 173 ? -10.058 2.701 -0.036 1.00 89.50 173 THR A N 1
ATOM 1386 C CA . THR A 1 173 ? -8.941 3.613 -0.304 1.00 89.50 173 THR A CA 1
ATOM 1387 C C . THR A 1 173 ? -8.212 3.246 -1.586 1.00 89.50 173 THR A C 1
ATOM 1389 O O . THR A 1 173 ? -8.094 4.072 -2.484 1.00 89.50 173 THR A O 1
ATOM 1392 N N . TRP A 1 174 ? -7.746 2.005 -1.694 1.00 82.38 174 TRP A N 1
ATOM 1393 C CA . TRP A 1 174 ? -6.957 1.550 -2.833 1.00 82.38 174 TRP A CA 1
ATOM 1394 C C . TRP A 1 174 ? -7.818 0.913 -3.921 1.00 82.38 174 TRP A C 1
ATOM 1396 O O . TRP A 1 174 ? -7.665 1.236 -5.095 1.00 82.38 174 TRP A O 1
ATOM 1406 N N . GLY A 1 175 ? -8.766 0.050 -3.539 1.00 77.06 175 GLY A N 1
ATOM 1407 C CA . GLY A 1 175 ? -9.618 -0.657 -4.502 1.00 77.06 175 GLY A CA 1
ATOM 1408 C C . GLY A 1 175 ? -10.448 0.286 -5.381 1.00 77.06 175 GLY A C 1
ATOM 1409 O O . GLY A 1 175 ? -10.516 0.099 -6.593 1.00 77.06 175 GLY A O 1
ATOM 1410 N N . LEU A 1 176 ? -11.033 1.336 -4.796 1.00 71.50 176 LEU A N 1
ATOM 1411 C CA . LEU A 1 176 ? -11.775 2.348 -5.554 1.00 71.50 176 LEU A CA 1
ATOM 1412 C C . LEU A 1 176 ? -10.866 3.272 -6.372 1.00 71.50 176 LEU A C 1
ATOM 1414 O O . LEU A 1 176 ? -11.227 3.609 -7.496 1.00 71.50 176 LEU A O 1
ATOM 1418 N N . ALA A 1 177 ? -9.701 3.659 -5.841 1.00 65.50 177 ALA A N 1
ATOM 1419 C CA . ALA A 1 177 ? -8.761 4.522 -6.556 1.00 65.50 177 ALA A CA 1
ATOM 1420 C C . ALA A 1 177 ? -8.210 3.845 -7.821 1.00 65.50 177 ALA A C 1
ATOM 1422 O O . ALA A 1 177 ? -8.064 4.490 -8.855 1.00 65.50 177 ALA A O 1
ATOM 1423 N N . HIS A 1 178 ? -7.960 2.534 -7.770 1.00 63.06 178 HIS A N 1
ATOM 1424 C CA . HIS A 1 178 ? -7.434 1.797 -8.918 1.00 63.06 178 HIS A CA 1
ATOM 1425 C C . HIS A 1 178 ? -8.489 1.565 -10.013 1.00 63.06 178 HIS A C 1
ATOM 1427 O O . HIS A 1 178 ? -8.169 1.635 -11.196 1.00 63.06 178 HIS A O 1
ATOM 1433 N N . ASN A 1 179 ? -9.764 1.399 -9.641 1.00 52.31 179 ASN A N 1
ATOM 1434 C CA . ASN A 1 179 ? -10.868 1.275 -10.603 1.00 52.31 179 ASN A CA 1
ATOM 1435 C C . ASN A 1 179 ? -11.130 2.556 -11.424 1.00 52.31 179 ASN A C 1
ATOM 1437 O O . ASN A 1 179 ? -11.889 2.503 -12.386 1.00 52.31 179 ASN A O 1
ATOM 1441 N N . GLN A 1 180 ? -10.529 3.699 -11.068 1.00 34.62 180 GLN A N 1
ATOM 1442 C CA . GLN A 1 180 ? -10.647 4.955 -11.823 1.00 34.62 180 GLN A CA 1
ATOM 1443 C C . GLN A 1 180 ? -9.525 5.170 -12.853 1.00 34.62 180 GLN A C 1
ATOM 1445 O O . GLN A 1 180 ? -9.643 6.065 -13.681 1.00 34.62 180 GLN A O 1
ATOM 1450 N N . CYS A 1 181 ? -8.469 4.348 -12.846 1.00 32.94 181 CYS A N 1
ATOM 1451 C CA . CYS A 1 181 ? -7.383 4.415 -13.836 1.00 32.94 181 CYS A CA 1
ATOM 1452 C C . CYS A 1 181 ? -7.519 3.387 -14.977 1.00 32.94 181 CYS A C 1
ATOM 1454 O O . CYS A 1 181 ? -6.632 3.309 -15.822 1.00 32.94 181 CYS A O 1
ATOM 1456 N N . ILE A 1 182 ? -8.607 2.606 -15.017 1.00 30.02 182 ILE A N 1
ATOM 1457 C CA . ILE A 1 182 ? -8.888 1.604 -16.065 1.00 30.02 182 ILE A CA 1
ATOM 1458 C C . ILE A 1 182 ? -10.166 1.981 -16.839 1.00 30.02 182 ILE A C 1
ATOM 1460 O O . ILE A 1 182 ? -11.073 1.167 -17.018 1.00 30.02 182 ILE A O 1
ATOM 1464 N N . SER A 1 183 ? -10.259 3.236 -17.284 1.00 27.06 183 SER A N 1
ATOM 1465 C CA . SER A 1 183 ? -11.238 3.667 -18.294 1.00 27.06 183 SER A CA 1
ATOM 1466 C C . SER A 1 183 ? -10.577 4.523 -19.356 1.00 27.06 183 SER A C 1
ATOM 1468 O O . SER A 1 183 ? -9.974 5.541 -18.945 1.00 27.06 183 SER A O 1
#

Foldseek 3Di:
DPPLVVLLVLLVVLLVLLVLLLVLLVVLVCCQQPVVCVVVVDHSVPDDLVRLLVSLVVSLVSLVVSLVVSQVCCCPPVVDHPVPDDPDDDPVVVVVVVVVVVVVQVVVCVVVVHHPLVVCCVPSPDPSSVSVVSSVVSVVSSLVSSQVSQLSSCCSVVVDNPDSRSVVVCCVSPVVVVVVVPD

Radius of gyration: 19.02 Å; chains: 1; bounding box: 38×43×54 Å